Protein 3GWI (pdb70)

Organism: Escherichia coli (strain K12) (NCBI:txid83333)

Foldseek 3Di:
DKAFDAQDFLLRHGDPVRLLLLLVCLVPADQDNDPVSVNSVVHDDPVSSVVSPVQWAWDAWAHADDPLFKIWTWTDNDQFKIKIKMKGADVSLVVAAQWEQDPNDIGGCDPVNVVSNCVNVVVLVVVVKDKMWMWMDMGTHDPDHDYPVVSHNTYTGHIIIIDD

Sequence (164 aa):
MIVLENHTDISGKTSERVLHSAWLNSHYQTGLKNLLDTAVLEGTDEESARSLASRWQKIDEIPFDFERRRMSVVVAENTEHHQLVCKGALQEILNVCSQVRHNGEIVPLDDIMLRKIKRVTDTLNRQGLRVVAVATKYLPAREGDYQRADESDLILEGYIAFLD

InterPro domains:
  IPR001757 P-type ATPase [TIGR01494] (123-407)
  IPR001757 P-type ATPase [TIGR01494] (606-728)
  IPR004014 Cation-transporting P-type ATPase, N-terminal [PF00690] (48-112)
  IPR004014 Cation-transporting P-type ATPase, N-terminal [SM00831] (44-117)
  IPR006068 Cation-transporting P-type ATPase, C-terminal [PF00689] (722-889)
  IPR006415 P-type ATPase, subfamily IIIB [NF011702] (44-896)
  IPR006415 P-type ATPase, subfamily IIIB [PR01836] (284-300)
  IPR006415 P-type ATPase, subfamily IIIB [PR01836] (301-320)
  IPR006415 P-type ATPase, subfamily IIIB [PR01836] (405-418)
  IPR006415 P-type ATPase, subfamily IIIB [PR01836] (697-712)
  IPR006415 P-type ATPase, subfamily IIIB [PR01836] (715-726)
  IPR006415 P-type ATPase, subfamily IIIB [PR01836] (747-760)
  IPR006415 P-type ATPase, subfamily IIIB [PR01836] (767-783)
  IPR006415 P-type ATPase, subfamily IIIB [PR01836] (802-823)
  IPR006415 P-type ATPase, subfamily IIIB [PR01836] (852-873)
  IPR006415 P-type ATPase, subfamily IIIB [TIGR01524] (34-898)
  IPR006415 P-type ATPase, subfamily IIIB [cd02077] (63-828)
  IPR008250 P-type ATPase, A domain superfamily [SSF81653] (168-270)
  IPR018303 P-type ATPase, phosphorylation site [PS00154] (373-379)
  IPR023214 HAD superfamily [G3DSA:3.40.50.1000] (368-676)

GO terms:
  GO:0005886 plasma membrane (C, EXP)
  GO:0005886 plasma membrane (C, IDA)
  GO:0071286 cellular response to magnesium ion (P, IEP)
  GO:0015662 P-type ion transporter activity (F, TAS)
  GO:0005515 protein binding (F, IPI)

Radius of gyration: 14.75 Å; Cα contacts (8 Å, |Δi|>4): 335; chains: 1; bounding box: 36×32×38 Å

B-factor: mean 18.27, std 9.59, range [7.28, 73.29]

Secondary structure (DSSP, 8-state):
--EEEEEE-TTS-B-HHHHHHHHHHHHH--S---HHHHHHHHTS-HHHHHHHHHHSEEEEEE---TTT-EEEEEEESSSSEEEEEEEE-HHHHHTTEEEEEETTEEEE--HHHHHHHHHHHHHHHHTT-EEEEEEEEEEE--SSPP-GGGS-SEEEEEEEEEE-

CATH classification: 3.40.1110.10

Solvent-accessible surface area: 8983 Å² total; per-residue (Å²): 181,48,52,21,87,41,35,10,43,1,55,35,150,97,19,97,132,1,5,50,12,0,12,10,0,7,78,36,6,87,38,61,167,42,124,24,8,60,2,0,68,123,42,10,78,138,147,23,19,186,65,15,35,94,137,37,120,81,77,39,25,4,72,41,40,148,156,26,113,25,10,0,0,0,0,6,70,53,119,99,72,8,33,0,0,0,9,12,52,36,106,30,0,25,100,19,16,38,53,0,49,48,140,81,110,86,34,85,33,73,99,131,8,76,147,56,0,121,183,29,2,50,57,23,86,180,127,51,25,140,11,12,0,0,0,1,33,121,32,96,41,92,182,48,114,14,118,156,82,22,7,44,94,0,17,0,5,0,1,0,1,3,75,146

Nearest PDB structures (foldseek):
  3gwi-assembly1_A  TM=1.006E+00  e=2.784E-35  Escherichia coli K-12
  8uyb-assembly1_A  TM=9.713E-01  e=1.398E-27  Escherichia coli K-12
  7efl-assembly1_A  TM=8.225E-01  e=4.845E-10  Sus scrofa
  6jxh-assembly1_A  TM=7.596E-01  e=6.518E-10  Sus scrofa
  6jxj-assembly1_A  TM=7.501E-01  e=2.378E-10  Sus scrofa

Structure (mmCIF, N/CA/C/O backbone):
data_3GWI
#
_entry.id   3GWI
#
_cell.length_a   99.620
_cell.length_b   99.620
_cell.length_c   46.240
_cell.angle_alpha   90.00
_cell.angle_beta   90.00
_cell.angle_gamma   90.00
#
_symmetry.space_group_name_H-M   'P 41 21 2'
#
loop_
_entity.id
_entity.type
_entity.pdbx_description
1 polymer 'Magnesium-transporting ATPase, P-type 1'
2 non-polymer 'SULFATE ION'
3 water water
#
loop_
_atom_site.group_PDB
_atom_site.id
_atom_site.type_symbol
_atom_site.label_atom_id
_atom_site.label_alt_id
_atom_site.label_comp_id
_atom_site.label_asym_id
_atom_site.label_entity_id
_atom_site.label_seq_id
_atom_site.pdbx_PDB_ins_code
_atom_site.Cartn_x
_atom_site.Cartn_y
_atom_site.Cartn_z
_atom_site.occupancy
_atom_site.B_iso_or_equiv
_atom_site.auth_seq_id
_atom_site.auth_comp_id
_atom_site.auth_asym_id
_atom_site.auth_atom_id
_atom_site.pdbx_PDB_model_num
ATOM 1 N N . MET A 1 1 ? 3.639 -45.454 16.684 1.00 26.66 382 MET A N 1
ATOM 2 C CA . MET A 1 1 ? 2.991 -44.176 17.081 1.00 26.92 382 MET A CA 1
ATOM 3 C C . MET A 1 1 ? 2.771 -43.327 15.837 1.00 24.72 382 MET A C 1
ATOM 4 O O . MET A 1 1 ? 3.693 -43.127 15.043 1.00 24.42 382 MET A O 1
ATOM 9 N N . ILE A 1 2 ? 1.546 -42.843 15.667 1.00 22.60 383 ILE A N 1
ATOM 10 C CA . ILE A 1 2 ? 1.224 -41.933 14.573 1.00 21.02 383 ILE A CA 1
ATOM 11 C C . ILE A 1 2 ? 1.678 -40.540 14.969 1.00 19.61 383 ILE A C 1
ATOM 12 O O . ILE A 1 2 ? 1.374 -40.061 16.073 1.00 18.89 383 ILE A O 1
ATOM 17 N N . VAL A 1 3 ? 2.416 -39.896 14.074 1.00 18.08 384 VAL A N 1
ATOM 18 C CA . VAL A 1 3 ? 2.996 -38.597 14.370 1.00 16.99 384 VAL A CA 1
ATOM 19 C C . VAL A 1 3 ? 2.623 -37.601 13.280 1.00 16.09 384 VAL A C 1
ATOM 20 O O . VAL A 1 3 ? 2.671 -37.921 12.092 1.00 15.84 384 VAL A O 1
ATOM 24 N N . LEU A 1 4 ? 2.251 -36.395 13.695 1.00 15.60 385 LEU A N 1
ATOM 25 C CA . LEU A 1 4 ? 2.029 -35.308 12.756 1.00 15.52 385 LEU A CA 1
ATOM 26 C C . LEU A 1 4 ? 3.356 -34.854 12.174 1.00 15.89 385 LEU A C 1
ATOM 27 O O . LEU A 1 4 ? 4.206 -34.314 12.893 1.00 16.55 385 LEU A O 1
ATOM 32 N N . GLU A 1 5 ? 3.531 -35.067 10.875 1.00 15.35 386 GLU A N 1
ATOM 33 C CA . GLU A 1 5 ? 4.783 -34.713 10.210 1.00 16.47 386 GLU A CA 1
ATOM 34 C C . GLU A 1 5 ? 4.745 -33.395 9.451 1.00 16.14 386 GLU A C 1
ATOM 35 O O . GLU A 1 5 ? 5.764 -32.699 9.362 1.00 17.03 386 GLU A O 1
ATOM 41 N N . ASN A 1 6 ? 3.575 -33.056 8.911 1.00 15.60 387 ASN A N 1
ATOM 42 C CA . ASN A 1 6 ? 3.437 -31.896 8.037 1.00 15.14 387 ASN A CA 1
ATOM 43 C C . ASN A 1 6 ? 2.136 -31.175 8.324 1.00 13.83 387 ASN A C 1
ATOM 44 O O . ASN A 1 6 ? 1.135 -31.803 8.616 1.00 13.62 387 ASN A O 1
ATOM 49 N N . HIS A 1 7 ? 2.172 -29.853 8.230 1.00 13.16 388 HIS A N 1
ATOM 50 C CA . HIS A 1 7 ? 0.955 -29.045 8.202 1.00 12.17 388 HIS A CA 1
ATOM 51 C C . HIS A 1 7 ? 1.201 -27.932 7.213 1.00 11.98 388 HIS A C 1
ATOM 52 O O . HIS A 1 7 ? 1.950 -26.984 7.508 1.00 12.19 388 HIS A O 1
ATOM 59 N N . THR A 1 8 ? 0.607 -28.051 6.028 1.00 11.31 389 THR A N 1
ATOM 60 C CA . THR A 1 8 ? 1.026 -27.214 4.909 1.00 11.71 389 THR A CA 1
ATOM 61 C C . THR A 1 8 ? -0.113 -26.483 4.229 1.00 11.67 389 THR A C 1
ATOM 62 O O . THR A 1 8 ? -1.263 -26.935 4.276 1.00 10.52 389 THR A O 1
ATOM 66 N N . ASP A 1 9 ? 0.224 -25.375 3.568 1.00 11.89 390 ASP A N 1
ATOM 67 C CA . ASP A 1 9 ? -0.681 -24.781 2.580 1.00 12.68 390 ASP A CA 1
ATOM 68 C C . ASP A 1 9 ? -0.826 -25.712 1.352 1.00 12.69 390 ASP A C 1
ATOM 69 O O . ASP A 1 9 ? -0.257 -26.815 1.320 1.00 11.87 390 ASP A O 1
ATOM 74 N N . ILE A 1 10 ? -1.611 -25.310 0.357 1.00 12.98 391 ILE A N 1
ATOM 75 C CA . ILE A 1 10 ? -1.945 -26.254 -0.711 1.00 14.00 391 ILE A CA 1
ATOM 76 C C . ILE A 1 10 ? -0.740 -26.614 -1.590 1.00 14.00 391 ILE A C 1
ATOM 77 O O . ILE A 1 10 ? -0.739 -27.654 -2.256 1.00 13.95 391 ILE A O 1
ATOM 82 N N . SER A 1 11 ? 0.282 -25.757 -1.549 1.00 14.24 392 SER A N 1
ATOM 83 C CA . SER A 1 11 ? 1.538 -25.933 -2.290 1.00 15.16 392 SER A CA 1
ATOM 84 C C . SER A 1 11 ? 2.567 -26.782 -1.538 1.00 14.97 392 SER A C 1
ATOM 85 O O . SER A 1 11 ? 3.638 -27.109 -2.076 1.00 15.49 392 SER A O 1
ATOM 88 N N . GLY A 1 12 ? 2.258 -27.121 -0.288 1.00 14.76 393 GLY A N 1
ATOM 89 C CA . GLY A 1 12 ? 3.150 -27.982 0.496 1.00 14.60 393 GLY A CA 1
ATOM 90 C C . GLY A 1 12 ? 4.143 -27.228 1.364 1.00 14.84 393 GLY A C 1
ATOM 91 O O . GLY A 1 12 ? 5.058 -27.841 1.926 1.00 15.22 393 GLY A O 1
ATOM 92 N N . LYS A 1 13 ? 3.973 -25.911 1.487 1.00 15.20 394 LYS A N 1
ATOM 93 C CA . LYS A 1 13 ? 4.820 -25.087 2.365 1.00 16.49 394 LYS A CA 1
ATOM 94 C C . LYS A 1 13 ? 4.215 -24.993 3.769 1.00 16.12 394 LYS A C 1
ATOM 95 O O . LYS A 1 13 ? 2.996 -24.855 3.911 1.00 15.67 394 LYS A O 1
ATOM 101 N N . THR A 1 14 ? 5.058 -25.065 4.798 1.00 16.00 395 THR A N 1
ATOM 102 C CA . THR A 1 14 ? 4.551 -25.128 6.178 1.00 16.81 395 THR A CA 1
ATOM 103 C C . THR A 1 14 ? 3.630 -23.946 6.486 1.00 16.37 395 THR A C 1
ATOM 104 O O . THR A 1 14 ? 3.899 -22.813 6.076 1.00 16.65 395 THR A O 1
ATOM 108 N N . SER A 1 15 ? 2.529 -24.229 7.190 1.00 16.29 396 SER A N 1
ATOM 109 C CA . SER A 1 15 ? 1.528 -23.219 7.505 1.00 16.33 396 SER A CA 1
ATOM 110 C C . SER A 1 15 ? 1.008 -23.349 8.932 1.00 16.48 396 SER A C 1
ATOM 111 O O . SER A 1 15 ? 0.498 -24.407 9.319 1.00 15.21 396 SER A O 1
ATOM 114 N N . GLU A 1 16 ? 1.125 -22.264 9.703 1.00 16.31 397 GLU A N 1
ATOM 115 C CA . GLU A 1 16 ? 0.589 -22.240 11.064 1.00 16.94 397 GLU A CA 1
ATOM 116 C C . GLU A 1 16 ? -0.931 -22.159 11.034 1.00 16.32 397 GLU A C 1
ATOM 117 O O . GLU A 1 16 ? -1.596 -22.792 11.862 1.00 16.68 397 GLU A O 1
ATOM 123 N N . ARG A 1 17 ? -1.483 -21.423 10.064 1.00 15.37 398 ARG A N 1
ATOM 124 C CA . ARG A 1 17 ? -2.940 -21.338 9.900 1.00 15.57 398 ARG A CA 1
ATOM 125 C C . ARG A 1 17 ? -3.583 -22.715 9.802 1.00 13.93 398 ARG A C 1
ATOM 126 O O . ARG A 1 17 ? -4.562 -23.004 10.483 1.00 14.05 398 ARG A O 1
ATOM 134 N N . VAL A 1 18 ? -3.031 -23.561 8.934 1.00 12.43 399 VAL A N 1
ATOM 135 C CA . VAL A 1 18 ? -3.528 -24.912 8.755 1.00 10.90 399 VAL A CA 1
ATOM 136 C C . VAL A 1 18 ? -3.452 -25.732 10.051 1.00 10.52 399 VAL A C 1
ATOM 137 O O . VAL A 1 18 ? -4.416 -26.424 10.416 1.00 10.23 399 VAL A O 1
ATOM 141 N N . LEU A 1 19 ? -2.316 -25.665 10.742 1.00 10.67 400 LEU A N 1
ATOM 142 C CA . LEU A 1 19 ? -2.188 -26.378 12.009 1.00 10.99 400 LEU A CA 1
ATOM 143 C C . LEU A 1 19 ? -3.242 -25.920 13.015 1.00 10.93 400 LEU A C 1
ATOM 144 O O . LEU A 1 19 ? -3.888 -26.746 13.680 1.00 10.80 400 LEU A O 1
ATOM 149 N N . HIS A 1 20 ? -3.426 -24.610 13.115 1.00 11.09 401 HIS A N 1
ATOM 150 C CA . HIS A 1 20 ? -4.325 -24.063 14.113 1.00 11.55 401 HIS A CA 1
ATOM 151 C C . HIS A 1 20 ? -5.767 -24.448 13.821 1.00 11.13 401 HIS A C 1
ATOM 152 O O . HIS A 1 20 ? -6.506 -24.817 14.737 1.00 11.73 401 HIS A O 1
ATOM 159 N N . SER A 1 21 ? -6.139 -24.406 12.541 1.00 10.75 402 SER A N 1
ATOM 160 C CA . SER A 1 21 ? -7.472 -24.849 12.116 1.00 10.72 402 SER A CA 1
ATOM 161 C C . SER A 1 21 ? -7.685 -26.326 12.445 1.00 10.22 402 SER A C 1
ATOM 162 O O . SER A 1 21 ? -8.706 -26.710 13.019 1.00 9.52 402 SER A O 1
ATOM 165 N N . ALA A 1 22 ? -6.688 -27.148 12.114 1.00 9.52 403 ALA A N 1
ATOM 166 C CA . ALA A 1 22 ? -6.778 -28.580 12.372 1.00 9.49 403 ALA A CA 1
ATOM 167 C C . ALA A 1 22 ? -6.918 -28.827 13.867 1.00 9.41 403 ALA A C 1
ATOM 168 O O . ALA A 1 22 ? -7.732 -29.654 14.287 1.00 10.18 403 ALA A O 1
ATOM 170 N N . TRP A 1 23 ? -6.118 -28.098 14.654 1.00 9.03 404 TRP A N 1
ATOM 171 C CA . TRP A 1 23 ? -6.133 -28.234 16.108 1.00 8.86 404 TRP A CA 1
ATOM 172 C C . TRP A 1 23 ? -7.547 -27.970 16.658 1.00 9.09 404 TRP A C 1
ATOM 173 O O . TRP A 1 23 ? -8.052 -28.728 17.476 1.00 9.06 404 TRP A O 1
ATOM 184 N N . LEU A 1 24 ? -8.166 -26.886 16.213 1.00 8.88 405 LEU A N 1
ATOM 185 C CA . LEU A 1 24 ? -9.513 -26.558 16.706 1.00 9.24 405 LEU A CA 1
ATOM 186 C C . LEU A 1 24 ? -10.536 -27.656 16.435 1.00 9.47 405 LEU A C 1
ATOM 187 O O . LEU A 1 24 ? -11.368 -27.949 17.289 1.00 9.95 405 LEU A O 1
ATOM 192 N N . ASN A 1 25 ? -10.463 -28.264 15.251 1.00 9.09 406 ASN A N 1
ATOM 193 C CA . ASN A 1 25 ? -11.343 -29.368 14.903 1.00 9.51 406 ASN A CA 1
ATOM 194 C C . ASN A 1 25 ? -11.037 -30.587 15.788 1.00 9.51 406 ASN A C 1
ATOM 195 O O . ASN A 1 25 ? -11.947 -31.163 16.399 1.00 9.33 406 ASN A O 1
ATOM 200 N N . SER A 1 26 ? -9.753 -30.926 15.887 1.00 9.76 407 SER A N 1
ATOM 201 C 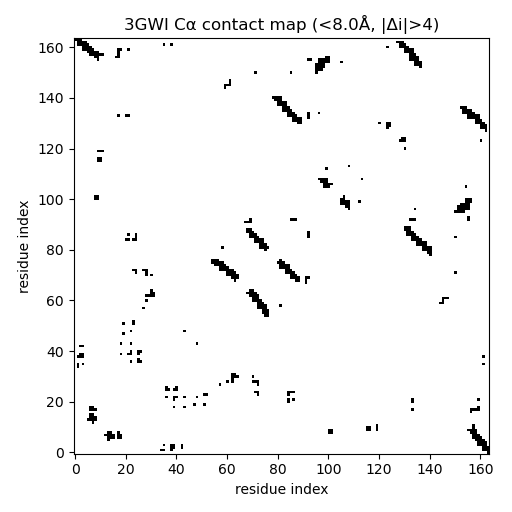CA . SER A 1 26 ? -9.299 -32.045 16.701 1.00 9.70 407 SER A CA 1
ATOM 202 C C . SER A 1 26 ? -9.676 -31.901 18.170 1.00 10.19 407 SER A C 1
ATOM 203 O O . SER A 1 26 ? -10.064 -32.885 18.808 1.00 11.55 407 SER A O 1
ATOM 206 N N . HIS A 1 27 ? -9.585 -30.680 18.687 1.00 9.87 408 HIS A N 1
ATOM 207 C CA . HIS A 1 27 ? -9.840 -30.393 20.101 1.00 9.83 408 HIS A CA 1
ATOM 208 C C . HIS A 1 27 ? -11.327 -30.482 20.450 1.00 10.21 408 HIS A C 1
ATOM 209 O O . HIS A 1 27 ? -11.691 -31.023 21.505 1.00 11.45 408 HIS A O 1
ATOM 216 N N . TYR A 1 28 ? -12.180 -29.952 19.570 1.00 9.94 409 TYR A N 1
ATOM 217 C CA . TYR A 1 28 ? -13.601 -29.774 19.882 1.00 10.42 409 TYR A CA 1
ATOM 218 C C . TYR A 1 28 ? -14.547 -30.837 19.291 1.00 11.62 409 TYR A C 1
ATOM 219 O O . TYR A 1 28 ? -15.733 -30.902 19.681 1.00 12.37 409 TYR A O 1
ATOM 228 N N . GLN A 1 29 ? -14.080 -31.650 18.343 1.00 11.80 410 GLN A N 1
ATOM 229 C CA . GLN A 1 29 ? -14.974 -32.661 17.758 1.00 13.08 410 GLN A CA 1
ATOM 230 C C . GLN A 1 29 ? -15.218 -33.820 18.727 1.00 13.46 410 GLN A C 1
ATOM 231 O O . GLN A 1 29 ? -14.320 -34.223 19.448 1.00 14.18 410 GLN A O 1
ATOM 237 N N . THR A 1 30 ? -16.450 -34.324 18.748 1.00 14.24 411 THR A N 1
ATOM 238 C CA . THR A 1 30 ? -16.783 -35.426 19.647 1.00 15.49 411 THR A CA 1
ATOM 239 C C . THR A 1 30 ? -17.402 -36.628 18.923 1.00 15.91 411 THR A C 1
ATOM 240 O O . THR A 1 30 ? -17.706 -37.634 19.553 1.00 17.01 411 THR A O 1
ATOM 244 N N . GLY A 1 31 ? -17.565 -36.531 17.604 1.00 15.94 412 GLY A N 1
ATOM 245 C CA . GLY A 1 31 ? -18.254 -37.561 16.829 1.00 16.94 412 GLY A CA 1
ATOM 246 C C . GLY A 1 31 ? -17.451 -38.821 16.565 1.00 17.06 412 GLY A C 1
ATOM 247 O O . GLY A 1 31 ? -18.016 -39.919 16.463 1.00 18.98 412 GLY A O 1
ATOM 248 N N . LEU A 1 32 ? -16.136 -38.672 16.425 1.00 16.80 413 LEU A N 1
ATOM 249 C CA . LEU A 1 32 ? -15.250 -39.816 16.177 1.00 15.98 413 LEU A CA 1
ATOM 250 C C . LEU A 1 32 ? -13.832 -39.524 16.656 1.00 15.54 413 LEU A C 1
ATOM 251 O O . LEU A 1 32 ? -12.970 -39.117 15.885 1.00 16.03 413 LEU A O 1
ATOM 256 N N . LYS A 1 33 ? -13.586 -39.747 17.937 1.00 15.48 414 LYS A N 1
ATOM 257 C CA . LYS A 1 33 ? -12.228 -39.627 18.458 1.00 15.47 414 LYS A CA 1
ATOM 258 C C . LYS A 1 33 ? -11.317 -40.655 17.778 1.00 15.07 414 LYS A C 1
ATOM 259 O O . LYS A 1 33 ? -11.744 -41.766 17.468 1.00 14.41 414 LYS A O 1
ATOM 265 N N . ASN A 1 34 ? -10.080 -40.262 17.489 1.00 14.25 415 ASN A N 1
ATOM 266 C CA . ASN A 1 34 ? -9.224 -41.096 16.643 1.00 13.93 415 ASN A CA 1
ATOM 267 C C . ASN A 1 34 ? -7.736 -40.794 16.831 1.00 14.30 415 ASN A C 1
ATOM 268 O O . ASN A 1 34 ? -7.374 -39.782 17.453 1.00 14.05 415 ASN A O 1
ATOM 273 N N . LEU A 1 35 ? -6.874 -41.671 16.318 1.00 13.34 416 LEU A N 1
ATOM 274 C CA . LEU A 1 35 ? -5.424 -41.485 16.494 1.00 14.02 416 LEU A CA 1
ATOM 275 C C . LEU A 1 35 ? -4.850 -40.325 15.688 1.00 13.52 416 LEU A C 1
ATOM 276 O O . LEU A 1 35 ? -3.801 -39.800 16.040 1.00 13.87 416 LEU A O 1
ATOM 281 N N . LEU A 1 36 ? -5.527 -39.913 14.622 1.00 13.71 417 LEU A N 1
ATOM 282 C CA . LEU A 1 36 ? -5.011 -38.792 13.827 1.00 14.13 417 LEU A CA 1
ATOM 283 C C . LEU A 1 36 ? -5.211 -37.483 14.593 1.00 13.68 417 LEU A C 1
ATOM 284 O O . LEU A 1 36 ? -4.286 -36.668 14.725 1.00 13.24 417 LEU A O 1
ATOM 289 N N . ASP A 1 37 ? -6.415 -37.291 15.120 1.00 13.24 418 ASP A N 1
ATOM 290 C CA . ASP A 1 37 ? -6.683 -36.115 15.939 1.00 13.89 418 ASP A CA 1
ATOM 291 C C . ASP A 1 37 ? -5.801 -36.062 17.177 1.00 13.39 418 ASP A C 1
ATOM 292 O O . ASP A 1 37 ? -5.347 -34.979 17.558 1.00 13.51 418 ASP A O 1
ATOM 297 N N . THR A 1 38 ? -5.507 -37.225 17.765 1.00 13.51 419 THR A N 1
ATOM 298 C CA . THR A 1 38 ? -4.576 -37.285 18.894 1.00 13.90 419 THR A CA 1
ATOM 299 C C . THR A 1 38 ? -3.181 -36.792 18.481 1.00 13.45 419 THR A C 1
ATOM 300 O O . THR A 1 38 ? -2.562 -36.011 19.201 1.00 13.27 419 THR A O 1
ATOM 304 N N . ALA A 1 39 ? -2.717 -37.204 17.299 1.00 12.71 420 ALA A N 1
ATOM 305 C CA . ALA A 1 39 ? -1.439 -36.750 16.779 1.00 12.14 420 ALA A CA 1
ATOM 306 C C . ALA A 1 39 ? -1.396 -35.239 16.565 1.00 11.49 420 ALA A C 1
ATOM 307 O O . ALA A 1 39 ? -0.367 -34.611 16.808 1.00 12.28 420 ALA A O 1
ATOM 309 N N . VAL A 1 40 ? -2.499 -34.658 16.090 1.00 10.47 421 VAL A N 1
ATOM 310 C CA . VAL A 1 40 ? -2.562 -33.194 15.937 1.00 10.22 421 VAL A CA 1
ATOM 311 C C . VAL A 1 40 ? -2.417 -32.497 17.291 1.00 10.88 421 VAL A C 1
ATOM 312 O O . VAL A 1 40 ? -1.664 -31.531 17.425 1.00 10.97 421 VAL A O 1
ATOM 316 N N . LEU A 1 41 ? -3.160 -32.978 18.284 1.00 12.19 422 LEU A N 1
ATOM 317 C CA . LEU A 1 41 ? -3.094 -32.408 19.634 1.00 13.27 422 LEU A CA 1
ATOM 318 C C . LEU A 1 41 ? -1.687 -32.564 20.239 1.00 14.86 422 LEU A C 1
ATOM 319 O O . LEU A 1 41 ? -1.140 -31.636 20.852 1.00 15.76 422 LEU A O 1
ATOM 324 N N . GLU A 1 42 ? -1.071 -33.719 20.017 1.00 15.97 423 GLU A N 1
ATOM 325 C CA . GLU A 1 42 ? 0.298 -33.941 20.492 1.00 17.44 423 GLU A CA 1
ATOM 326 C C . GLU A 1 42 ? 1.332 -33.115 19.742 1.00 17.39 423 GLU A C 1
ATOM 327 O O . GLU A 1 42 ? 2.337 -32.705 20.328 1.00 18.76 423 GLU A O 1
ATOM 333 N N . GLY A 1 43 ? 1.089 -32.859 18.456 1.00 16.88 424 GLY A N 1
ATOM 334 C CA . GLY A 1 43 ? 2.045 -32.135 17.606 1.00 16.95 424 GLY A CA 1
ATOM 335 C C . GLY A 1 43 ? 1.898 -30.620 17.575 1.00 17.21 424 GLY A C 1
ATOM 336 O O . GLY A 1 43 ? 2.482 -29.945 16.720 1.00 17.36 424 GLY A O 1
ATOM 337 N N . THR A 1 44 ? 1.084 -30.077 18.483 1.00 16.81 425 THR A N 1
ATOM 338 C CA . THR A 1 44 ? 0.900 -28.627 18.587 1.00 17.02 425 THR A CA 1
ATOM 339 C C . THR A 1 44 ? 1.499 -28.111 19.896 1.00 17.79 425 THR A C 1
ATOM 340 O O . THR A 1 44 ? 1.253 -28.678 20.956 1.00 18.36 425 THR A O 1
ATOM 344 N N . ASP A 1 45 ? 2.263 -27.026 19.819 1.00 19.66 426 ASP A N 1
ATOM 345 C CA . ASP A 1 45 ? 2.917 -26.476 21.012 1.00 21.34 426 ASP A CA 1
ATOM 346 C C . ASP A 1 45 ? 1.876 -26.018 22.025 1.00 21.74 426 ASP A C 1
ATOM 347 O O . ASP A 1 45 ? 0.800 -25.549 21.641 1.00 21.11 426 ASP A O 1
ATOM 352 N N . GLU A 1 46 ? 2.200 -26.176 23.308 1.00 22.48 427 GLU A N 1
ATOM 353 C CA . GLU A 1 46 ? 1.262 -25.890 24.397 1.00 23.08 427 GLU A CA 1
ATOM 354 C C . GLU A 1 46 ? 0.792 -24.442 24.432 1.00 22.60 427 GLU A C 1
ATOM 355 O O . GLU A 1 46 ? -0.381 -24.183 24.709 1.00 22.19 427 GLU A O 1
ATOM 361 N N . GLU A 1 47 ? 1.694 -23.508 24.131 1.00 22.41 428 GLU A N 1
ATOM 362 C CA . GLU A 1 47 ? 1.355 -22.080 24.104 1.00 22.81 428 GLU A CA 1
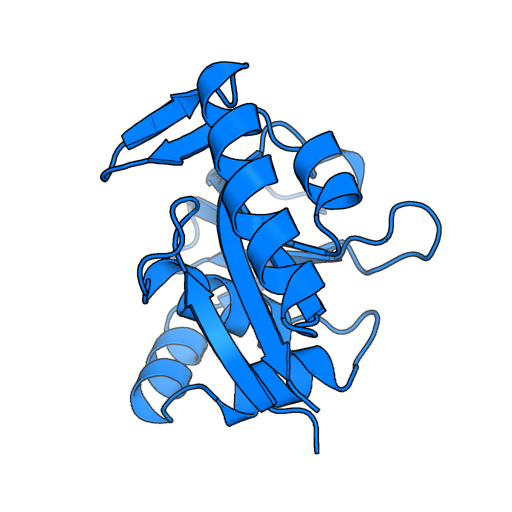ATOM 363 C C . GLU A 1 47 ? 0.269 -21.789 23.070 1.00 21.46 428 GLU A C 1
ATOM 364 O O . GLU A 1 47 ? -0.725 -21.134 23.383 1.00 21.53 428 GLU A O 1
ATOM 370 N N . SER A 1 48 ? 0.462 -22.279 21.847 1.00 20.42 429 SER A N 1
ATOM 371 C CA . SER A 1 48 ? -0.537 -22.131 20.792 1.00 18.99 429 SER A CA 1
ATOM 372 C C . SER A 1 48 ? -1.857 -22.782 21.174 1.00 17.77 429 SER A C 1
ATOM 373 O O . SER A 1 48 ? -2.924 -22.181 21.008 1.00 16.32 429 SER A O 1
ATOM 376 N N . ALA A 1 49 ? -1.784 -24.005 21.693 1.00 16.71 430 ALA A N 1
ATOM 377 C CA . ALA A 1 49 ? -2.974 -24.730 22.099 1.00 15.97 430 ALA A CA 1
ATOM 378 C C . ALA A 1 49 ? -3.739 -23.947 23.165 1.00 16.01 430 ALA A C 1
ATOM 379 O O . ALA A 1 49 ? -4.955 -23.839 23.091 1.00 15.96 430 ALA A O 1
ATOM 381 N N . ARG A 1 50 ? -3.021 -23.398 24.145 1.00 15.92 431 ARG A N 1
ATOM 382 C CA . ARG A 1 50 ? 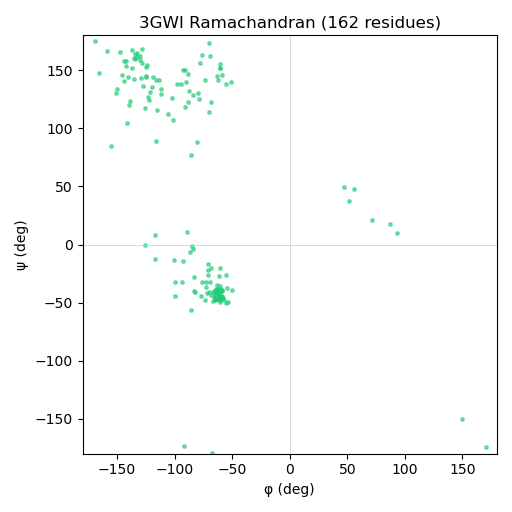-3.665 -22.640 25.225 1.00 16.90 431 ARG A CA 1
ATOM 383 C C . ARG A 1 50 ? -4.358 -21.388 24.675 1.00 16.41 431 ARG A C 1
ATOM 384 O O . ARG A 1 50 ? -5.517 -21.098 25.024 1.00 15.57 431 ARG A O 1
ATOM 392 N N . SER A 1 51 ? -3.668 -20.675 23.787 1.00 15.73 432 SER A N 1
ATOM 393 C CA . SER A 1 51 ? -4.228 -19.460 23.201 1.00 15.46 432 SER A CA 1
ATOM 394 C C . SER A 1 51 ? -5.466 -19.754 22.344 1.00 14.40 432 SER A C 1
ATOM 395 O O . SER A 1 51 ? -6.475 -19.069 22.467 1.00 14.52 432 SER A O 1
ATOM 398 N N . LEU A 1 52 ? -5.375 -20.777 21.491 1.00 13.40 433 LEU A N 1
ATOM 399 C CA . LEU A 1 52 ? -6.497 -21.180 20.632 1.00 12.81 433 LEU A CA 1
ATOM 400 C C . LEU A 1 52 ? -7.723 -21.581 21.429 1.00 12.79 433 LEU A C 1
ATOM 401 O O . LEU A 1 52 ? -8.831 -21.141 21.130 1.00 12.88 433 LEU A O 1
ATOM 406 N N . ALA A 1 53 ? -7.519 -22.414 22.446 1.00 12.65 434 ALA A N 1
ATOM 407 C CA . ALA A 1 53 ? -8.619 -22.960 23.230 1.00 12.87 434 ALA A CA 1
ATOM 408 C C . ALA A 1 53 ? -9.347 -21.826 23.953 1.00 13.22 434 ALA A C 1
ATOM 409 O O . ALA A 1 53 ? -10.584 -21.830 24.040 1.00 13.78 434 ALA A O 1
ATOM 411 N N . SER A 1 54 ? -8.575 -20.853 24.435 1.00 12.60 435 SER A N 1
ATOM 412 C CA . SER A 1 54 ? -9.124 -19.719 25.195 1.00 12.66 435 SER A CA 1
ATOM 413 C C . SER A 1 54 ? -9.933 -18.761 24.319 1.00 12.62 435 SER A C 1
ATOM 414 O O . SER A 1 54 ? -11.004 -18.314 24.716 1.00 12.05 435 SER A O 1
ATOM 417 N N . ARG A 1 55 ? -9.429 -18.497 23.116 1.00 11.57 436 ARG A N 1
ATOM 418 C CA . ARG A 1 55 ? -9.973 -17.462 22.233 1.00 13.16 436 ARG A CA 1
ATOM 419 C C . ARG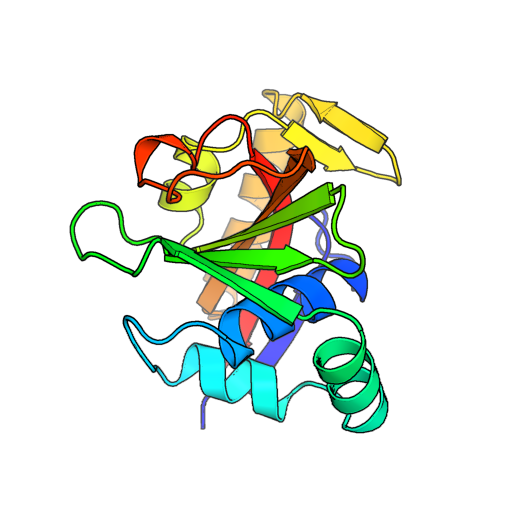 A 1 55 ? -11.171 -17.980 21.461 1.00 12.01 436 ARG A C 1
ATOM 420 O O . ARG A 1 55 ? -12.172 -17.271 21.297 1.00 12.56 436 ARG A O 1
ATOM 428 N N . TRP A 1 56 ? -11.072 -19.222 20.994 1.00 10.69 437 TRP A N 1
ATOM 429 C CA . TRP A 1 56 ? -12.093 -19.788 20.119 1.00 10.49 437 TRP A CA 1
ATOM 430 C C . TRP A 1 56 ? -12.999 -20.691 20.900 1.00 10.51 437 TRP A C 1
ATOM 431 O O . TRP A 1 56 ? -12.597 -21.777 21.303 1.00 10.85 437 TRP A O 1
ATOM 442 N N . GLN A 1 57 ? -14.221 -20.214 21.134 1.00 9.37 438 GLN A N 1
ATOM 443 C CA . GLN A 1 57 ? -15.210 -20.968 21.871 1.00 9.97 438 GLN A CA 1
ATOM 444 C C . GLN A 1 57 ? -16.004 -21.857 20.937 1.00 9.98 438 GLN A C 1
ATOM 445 O O . GLN A 1 57 ? -16.248 -21.504 19.788 1.00 10.59 438 GLN A O 1
ATOM 451 N N . LYS A 1 58 ? -16.405 -23.018 21.436 1.00 9.65 439 LYS A N 1
ATOM 452 C CA . LYS A 1 58 ? -17.134 -23.987 20.633 1.00 10.05 439 LYS A CA 1
ATOM 453 C C . LYS A 1 58 ? -18.606 -23.599 20.505 1.00 10.43 439 LYS A C 1
ATOM 454 O O . LYS A 1 58 ? -19.296 -23.413 21.520 1.00 11.52 439 LYS A O 1
ATOM 460 N N . ILE A 1 59 ? -19.084 -23.495 19.267 1.00 10.30 440 ILE A N 1
ATOM 461 C CA . ILE A 1 59 ? -20.475 -23.118 18.997 1.00 10.79 440 ILE A CA 1
ATOM 462 C C . ILE A 1 59 ? -21.345 -24.337 18.689 1.00 11.60 440 ILE A C 1
ATOM 463 O O . ILE A 1 59 ? -22.483 -24.441 19.170 1.00 12.93 440 ILE A O 1
ATOM 468 N N . ASP A 1 60 ? -20.825 -25.238 17.862 1.00 11.73 441 ASP A N 1
ATOM 469 C CA . ASP A 1 60 ? -21.593 -26.375 17.367 1.00 12.30 441 ASP A CA 1
ATOM 470 C C . ASP A 1 60 ? -20.655 -27.340 16.683 1.00 12.78 441 ASP A C 1
ATOM 471 O O . ASP A 1 60 ? -19.454 -27.082 16.553 1.00 11.92 441 ASP A O 1
ATOM 476 N N . GLU A 1 61 ? -21.202 -28.472 16.275 1.00 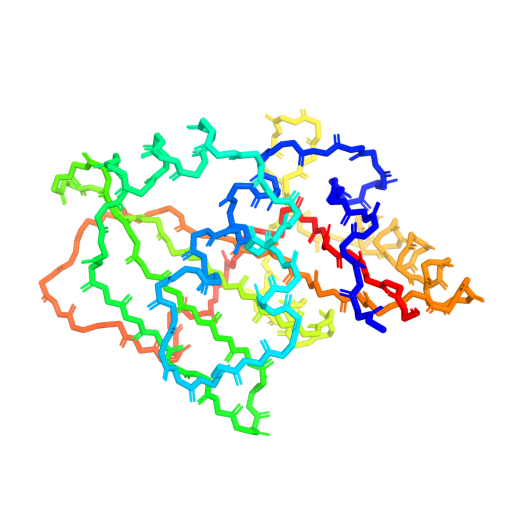14.04 442 GLU A N 1
ATOM 477 C CA . GLU A 1 61 ? -20.459 -29.374 15.417 1.00 15.26 442 GLU A CA 1
ATOM 478 C C . GLU A 1 61 ? -21.367 -30.042 14.410 1.00 14.83 442 GLU A C 1
ATOM 479 O O . GLU A 1 61 ? -22.589 -30.080 14.570 1.00 15.44 442 GLU A O 1
ATOM 485 N N . ILE A 1 62 ? -20.754 -30.503 13.335 1.00 13.59 443 ILE A N 1
ATOM 486 C CA . ILE A 1 62 ? -21.427 -31.321 12.346 1.00 13.19 443 ILE A CA 1
ATOM 487 C C . ILE A 1 62 ? -20.684 -32.657 12.422 1.00 13.37 443 ILE A C 1
ATOM 488 O O . ILE A 1 62 ? -19.655 -32.861 11.749 1.00 12.77 443 ILE A O 1
ATOM 493 N N . PRO A 1 63 ? -21.157 -33.552 13.307 1.00 13.32 444 PRO A N 1
ATOM 494 C CA . PRO A 1 63 ? -20.389 -34.754 13.646 1.00 13.47 444 PRO A CA 1
ATOM 495 C C . PRO A 1 63 ? -20.117 -35.652 12.456 1.00 13.19 444 PRO A C 1
ATOM 496 O O . PRO A 1 63 ? -20.889 -35.665 11.494 1.00 13.51 444 PRO A O 1
ATOM 500 N N . PHE A 1 64 ? -19.006 -36.384 12.546 1.00 12.57 445 PHE A N 1
ATOM 501 C CA . PHE A 1 64 ? -18.613 -37.380 11.551 1.00 13.07 445 PHE A CA 1
ATOM 502 C C . PHE A 1 64 ? -19.739 -38.366 11.237 1.00 13.48 445 PHE A C 1
ATOM 503 O O . PHE A 1 64 ? -20.445 -38.802 12.147 1.00 14.45 445 PHE A O 1
ATOM 511 N N . ASP A 1 65 ? -19.888 -38.718 9.965 1.00 13.65 446 ASP A N 1
ATOM 512 C CA . ASP A 1 65 ? -20.635 -39.919 9.596 1.00 14.39 446 ASP A CA 1
ATOM 513 C C . ASP A 1 65 ? -19.876 -40.709 8.526 1.00 14.74 446 ASP A C 1
ATOM 514 O O . ASP A 1 65 ? -19.014 -40.171 7.830 1.00 14.15 446 ASP A O 1
ATOM 519 N N . PHE A 1 66 ? -20.209 -41.987 8.389 1.00 14.94 447 PHE A N 1
ATOM 520 C CA . PHE A 1 66 ? -19.445 -42.886 7.538 1.00 15.77 447 PHE A CA 1
ATOM 521 C C . PHE A 1 66 ? -19.809 -42.860 6.052 1.00 16.76 447 PHE A C 1
ATOM 522 O O . PHE A 1 66 ? -19.170 -43.538 5.249 1.00 17.01 447 PHE A O 1
ATOM 530 N N . GLU A 1 67 ? -20.831 -42.093 5.697 1.00 17.50 448 GLU A N 1
ATOM 531 C CA . GLU A 1 67 ? -21.169 -41.879 4.296 1.00 19.10 448 GLU A CA 1
ATOM 532 C C . GLU A 1 67 ? -20.370 -40.733 3.688 1.00 18.24 448 GLU A C 1
ATOM 533 O O . GLU A 1 67 ? -19.680 -40.922 2.682 1.00 18.71 448 GLU A O 1
ATOM 539 N N . ARG A 1 68 ? -20.451 -39.546 4.292 1.00 17.16 449 ARG A N 1
ATOM 540 C CA . ARG A 1 68 ? -19.756 -38.378 3.742 1.00 15.67 449 ARG A CA 1
ATOM 541 C C . ARG A 1 68 ? -18.288 -38.323 4.175 1.00 15.18 449 ARG A C 1
ATOM 542 O O . ARG A 1 68 ? -17.459 -37.768 3.469 1.00 14.90 449 ARG A O 1
ATOM 550 N N . ARG A 1 69 ? -17.988 -38.898 5.344 1.00 14.71 450 ARG A N 1
ATOM 551 C CA . ARG A 1 69 ? -16.611 -39.011 5.862 1.00 13.77 450 ARG A CA 1
ATOM 552 C C . ARG A 1 69 ? -15.901 -37.656 5.969 1.00 13.24 450 ARG A C 1
ATOM 553 O O . ARG A 1 69 ? -14.759 -37.482 5.523 1.00 13.28 450 ARG A O 1
ATOM 561 N N . ARG A 1 70 ? -16.613 -36.706 6.564 1.00 12.45 451 ARG A N 1
ATOM 562 C CA . ARG A 1 70 ? -16.037 -35.423 6.970 1.00 11.79 451 ARG A CA 1
ATOM 563 C C . ARG A 1 70 ? -16.532 -35.172 8.381 1.00 11.20 451 ARG A C 1
ATOM 564 O O . ARG A 1 70 ? -17.501 -35.790 8.829 1.00 11.12 451 ARG A O 1
ATOM 572 N N . MET A 1 71 ? -15.882 -34.245 9.075 1.00 11.46 452 MET A N 1
ATOM 573 C CA . MET A 1 71 ? -16.399 -33.759 10.352 1.00 11.78 452 MET A CA 1
ATOM 574 C C . MET A 1 71 ? -16.087 -32.264 10.472 1.00 10.57 452 MET A C 1
ATOM 575 O O . MET A 1 71 ? -15.009 -31.810 10.085 1.00 10.50 452 MET A O 1
ATOM 580 N N . SER A 1 72 ? -17.035 -31.512 11.011 1.00 10.06 453 SER A N 1
ATOM 581 C CA . SER A 1 72 ? -16.829 -30.091 11.224 1.00 8.78 453 SER A CA 1
ATOM 582 C C . SER A 1 72 ? -17.063 -29.674 12.655 1.00 8.99 453 SER A C 1
ATOM 583 O O . SER A 1 72 ? -17.847 -30.295 13.383 1.00 9.64 453 SER A O 1
ATOM 586 N N . VAL A 1 73 ? -16.375 -28.604 13.036 1.00 7.94 454 VAL A N 1
ATOM 587 C CA . VAL A 1 73 ? -16.705 -27.848 14.243 1.00 7.99 454 VAL A CA 1
ATOM 588 C C . VAL A 1 73 ? -16.941 -26.409 13.841 1.00 9.10 454 VAL A C 1
ATOM 589 O O . VAL A 1 73 ? -16.441 -25.951 12.814 1.00 8.80 454 VAL A O 1
ATOM 593 N N . VAL A 1 74 ? -17.725 -25.703 14.643 1.00 7.55 455 VAL A N 1
ATOM 594 C CA . VAL A 1 74 ? -17.917 -24.271 14.431 1.00 8.12 455 VAL A CA 1
ATOM 595 C C . VAL A 1 74 ? -17.457 -23.607 15.709 1.00 8.28 455 VAL A C 1
ATOM 596 O O . VAL A 1 74 ? -17.857 -24.024 16.804 1.00 8.72 455 VAL A O 1
ATOM 600 N N . VAL A 1 75 ? -16.619 -22.584 15.562 1.00 7.99 456 VAL A N 1
ATOM 601 C CA . VAL A 1 75 ? -16.032 -21.871 16.702 1.00 9.06 456 VAL A CA 1
ATOM 602 C C . VAL A 1 75 ? -16.212 -20.375 16.520 1.00 9.80 456 VAL A C 1
ATOM 603 O O . VAL A 1 75 ? -16.457 -19.906 15.411 1.00 9.53 456 VAL A O 1
ATOM 607 N N . ALA A 1 76 ? -16.062 -19.624 17.606 1.00 9.25 457 ALA A N 1
ATOM 608 C CA . ALA A 1 76 ? -16.246 -18.182 17.547 1.00 9.29 457 ALA A CA 1
ATOM 609 C C . ALA A 1 76 ? -15.379 -17.498 18.573 1.00 9.53 457 ALA A C 1
ATOM 610 O O . ALA A 1 76 ? -15.345 -17.932 19.739 1.00 9.34 457 ALA A O 1
ATOM 612 N N . GLU A 1 77 ? -14.686 -16.441 18.145 1.00 10.62 458 GLU A N 1
ATOM 613 C CA . GLU A 1 77 ? -13.918 -15.596 19.073 1.00 11.44 458 GLU A CA 1
ATOM 614 C C . GLU A 1 77 ? -14.738 -14.402 19.578 1.00 12.38 458 GLU A C 1
ATOM 615 O O . GLU A 1 77 ? -14.349 -13.743 20.535 1.00 13.58 458 GLU A O 1
ATOM 621 N N . ASN A 1 78 ? -15.856 -14.133 18.912 1.00 12.43 459 ASN A N 1
ATOM 622 C CA . ASN A 1 78 ? -16.825 -13.114 19.327 1.00 12.67 459 ASN A CA 1
ATOM 623 C C . ASN A 1 78 ? -18.205 -13.595 18.908 1.00 12.30 459 ASN A C 1
ATOM 624 O O . ASN A 1 78 ? -18.334 -14.532 18.116 1.00 13.42 459 ASN A O 1
ATOM 629 N N . THR A 1 79 ? -19.258 -12.993 19.426 1.00 11.44 460 THR A N 1
ATOM 630 C CA . THR A 1 79 ? -20.581 -13.521 19.134 1.00 11.16 460 THR A CA 1
ATOM 631 C C . THR A 1 79 ? -20.955 -13.436 17.651 1.00 10.89 460 THR A C 1
ATOM 632 O O . THR A 1 79 ? -21.569 -14.357 17.119 1.00 11.85 460 THR A O 1
ATOM 636 N N . GLU A 1 80 ? -20.573 -12.338 17.003 1.00 10.90 461 GLU A N 1
ATOM 637 C CA . GLU A 1 80 ? -21.149 -11.985 15.694 1.00 11.26 461 GLU A CA 1
ATOM 638 C C . GLU A 1 80 ? -20.735 -12.857 14.520 1.00 11.28 461 GLU A C 1
ATOM 639 O O . GLU A 1 80 ? -21.482 -12.945 13.547 1.00 11.57 461 GLU A O 1
ATOM 645 N N . HIS A 1 81 ? -19.553 -13.477 14.603 1.00 10.66 462 HIS A N 1
ATOM 646 C CA . HIS A 1 81 ? -19.006 -14.259 13.482 1.00 10.42 462 HIS A CA 1
ATOM 647 C C . HIS A 1 81 ? -18.686 -15.681 13.935 1.00 10.38 462 HIS A C 1
ATOM 648 O O . HIS A 1 81 ? -18.246 -15.891 15.077 1.00 10.77 462 HIS A O 1
ATOM 655 N N . HIS A 1 82 ? -18.882 -16.636 13.026 1.00 9.42 463 HIS A N 1
ATOM 656 C CA . HIS A 1 82 ? -18.579 -18.052 13.245 1.00 9.39 463 HIS A CA 1
ATOM 657 C C . HIS A 1 82 ? -17.535 -18.502 12.231 1.00 10.29 463 HIS A C 1
ATOM 658 O O . HIS A 1 82 ? -17.558 -18.056 11.075 1.00 11.22 463 HIS A O 1
ATOM 665 N N . GLN A 1 83 ? -16.630 -19.385 12.657 1.00 9.59 464 GLN A N 1
ATOM 666 C CA . GLN A 1 83 ? -15.671 -20.040 11.754 1.00 9.85 464 GLN A CA 1
ATOM 667 C C . GLN A 1 83 ? -15.989 -21.528 11.767 1.00 8.74 464 GLN A C 1
ATOM 668 O O . GLN A 1 83 ? -15.883 -22.193 12.803 1.00 9.24 464 GLN A O 1
ATOM 674 N N . LEU A 1 84 ? -16.404 -22.033 10.610 1.00 8.69 465 LEU A N 1
ATOM 675 C CA . LEU A 1 84 ? -16.612 -23.461 10.425 1.00 7.68 465 LEU A CA 1
ATOM 676 C C . LEU A 1 84 ? -15.275 -24.067 9.983 1.00 8.61 465 LEU A C 1
ATOM 677 O O . LEU A 1 84 ? -14.639 -23.572 9.049 1.00 8.41 465 LEU A O 1
ATOM 682 N N . VAL A 1 85 ? -14.881 -25.163 10.626 1.00 7.65 466 VAL A N 1
ATOM 683 C CA . VAL A 1 85 ? -13.645 -25.870 10.266 1.00 8.47 466 VAL A CA 1
ATOM 684 C C . VAL A 1 85 ? -13.972 -27.335 9.990 1.00 8.00 466 VAL A C 1
ATOM 685 O O . VAL A 1 85 ? -14.471 -28.044 10.862 1.00 8.11 466 VAL A O 1
ATOM 689 N N . CYS A 1 86 ? -13.721 -27.756 8.755 1.00 7.87 467 CYS A N 1
ATOM 690 C CA . CYS A 1 86 ? -14.048 -29.111 8.316 1.00 8.47 467 CYS A CA 1
ATOM 691 C C . CYS A 1 86 ? -12.770 -29.858 7.956 1.00 8.56 467 CYS A C 1
ATOM 692 O O . CYS A 1 86 ? -11.841 -29.286 7.373 1.00 9.24 467 CYS A O 1
ATOM 695 N N . LYS A 1 87 ? -12.712 -31.145 8.295 1.00 9.18 468 LYS A N 1
ATOM 696 C CA . LYS A 1 87 ? -11.577 -31.958 7.850 1.00 10.04 468 LYS A CA 1
ATOM 697 C C . LYS A 1 87 ? -11.992 -33.382 7.478 1.00 9.38 468 LYS A C 1
ATOM 698 O O . LYS A 1 87 ? -13.033 -33.877 7.913 1.00 9.37 468 LYS A O 1
ATOM 704 N N . GLY A 1 88 ? -11.162 -34.013 6.652 1.00 9.46 469 GLY A N 1
ATOM 705 C CA . GLY A 1 88 ? -11.414 -35.370 6.172 1.00 10.25 469 GLY A CA 1
ATOM 706 C C . GLY A 1 88 ? -10.424 -35.724 5.076 1.00 10.39 469 GLY A C 1
ATOM 707 O O . GLY A 1 88 ? -9.502 -34.964 4.791 1.00 11.07 469 GLY A O 1
ATOM 708 N N . ALA A 1 89 ? -10.615 -36.893 4.463 1.00 11.49 470 ALA A N 1
ATOM 709 C CA . ALA A 1 89 ? -9.790 -37.276 3.317 1.00 11.61 470 ALA A CA 1
ATOM 710 C C . ALA A 1 89 ? -9.952 -36.291 2.167 1.00 11.39 470 ALA A C 1
ATOM 711 O O . ALA A 1 89 ? -10.987 -35.592 2.052 1.00 11.82 470 ALA A O 1
ATOM 713 N N . LEU A 1 90 ? -8.938 -36.227 1.310 1.00 11.37 471 LEU A N 1
ATOM 714 C CA . LEU A 1 90 ? -8.867 -35.177 0.289 1.00 11.19 471 LEU A CA 1
ATOM 715 C C . LEU A 1 90 ? -10.092 -35.109 -0.592 1.00 11.09 471 LEU A C 1
ATOM 716 O O . LEU A 1 90 ? -10.648 -34.028 -0.784 1.00 10.53 471 LEU A O 1
ATOM 721 N N . GLN A 1 91 ? -10.510 -36.246 -1.147 1.00 11.85 472 GLN A N 1
ATOM 722 C CA . GLN A 1 91 ? -11.600 -36.208 -2.123 1.00 13.69 472 GLN A CA 1
ATOM 723 C C . GLN A 1 91 ? -12.903 -35.730 -1.490 1.00 13.31 472 GLN A C 1
ATOM 724 O O . GLN A 1 91 ? -13.627 -34.903 -2.074 1.00 14.07 472 GLN A O 1
ATOM 730 N N . GLU A 1 92 ? -13.178 -36.221 -0.283 1.00 12.92 473 GLU A N 1
ATOM 731 C CA . GLU A 1 92 ? -14.392 -35.847 0.443 1.00 13.54 473 GLU A CA 1
ATOM 732 C C . GLU A 1 92 ? -14.387 -34.349 0.759 1.00 12.57 473 GLU A C 1
ATOM 733 O O . GLU A 1 92 ? -15.437 -33.689 0.734 1.00 12.77 473 GLU A O 1
ATOM 739 N N . ILE A 1 93 ? -13.203 -33.805 1.020 1.00 11.38 474 ILE A N 1
ATOM 740 C CA . ILE A 1 93 ? -13.107 -32.367 1.280 1.00 10.10 474 ILE A CA 1
ATOM 741 C C . ILE A 1 93 ? -13.204 -31.579 -0.024 1.00 10.35 474 ILE A C 1
ATOM 742 O O . ILE A 1 93 ? -13.906 -30.578 -0.088 1.00 10.86 474 ILE A O 1
ATOM 747 N N . LEU A 1 94 ? -12.496 -32.017 -1.069 1.00 10.26 475 LEU A N 1
ATOM 748 C CA . LEU A 1 94 ? -12.595 -31.336 -2.359 1.00 10.10 475 LEU A CA 1
ATOM 749 C C . LEU A 1 94 ? -14.042 -31.228 -2.839 1.00 10.05 475 LEU A C 1
ATOM 750 O O . LEU A 1 94 ? -14.418 -30.196 -3.410 1.00 11.66 475 LEU A O 1
ATOM 755 N N . ASN A 1 95 ? -14.833 -32.271 -2.579 1.00 11.15 476 ASN A N 1
ATOM 756 C CA . ASN A 1 95 ? -16.257 -32.307 -2.984 1.00 11.79 476 ASN A CA 1
ATOM 757 C C . ASN A 1 95 ? -17.086 -31.120 -2.480 1.00 11.93 476 ASN A C 1
ATOM 758 O O . ASN A 1 95 ? -18.127 -30.765 -3.082 1.00 13.45 476 ASN A O 1
ATOM 763 N N . VAL A 1 96 ? -16.658 -30.531 -1.367 1.00 10.96 477 VAL A N 1
ATOM 764 C CA . VAL A 1 96 ? -17.427 -29.441 -0.757 1.00 10.73 477 VAL A CA 1
ATOM 765 C C . VAL A 1 96 ? -16.679 -28.108 -0.720 1.00 10.27 477 VAL A C 1
ATOM 766 O O . VAL A 1 96 ? -17.129 -27.155 -0.070 1.00 9.37 477 VAL A O 1
ATOM 770 N N . CYS A 1 97 ? -15.520 -28.046 -1.378 1.00 9.66 478 CYS A N 1
ATOM 771 C CA . CYS A 1 97 ? -14.777 -26.796 -1.514 1.00 9.79 478 CYS A CA 1
ATOM 772 C C . CYS A 1 97 ? -15.045 -26.144 -2.862 1.00 9.79 478 CYS A C 1
ATOM 773 O O . CYS A 1 97 ? -15.067 -26.826 -3.888 1.00 11.87 478 CYS A O 1
ATOM 776 N N . SER A 1 98 ? -15.220 -24.828 -2.853 1.00 9.61 479 SER A N 1
ATOM 777 C CA . SER A 1 98 ? -15.265 -24.076 -4.107 1.00 10.30 479 SER A CA 1
ATOM 778 C C . SER A 1 98 ? -14.112 -23.074 -4.175 1.00 9.87 479 SER A C 1
ATOM 779 O O . SER A 1 98 ? -13.823 -22.520 -5.242 1.00 10.33 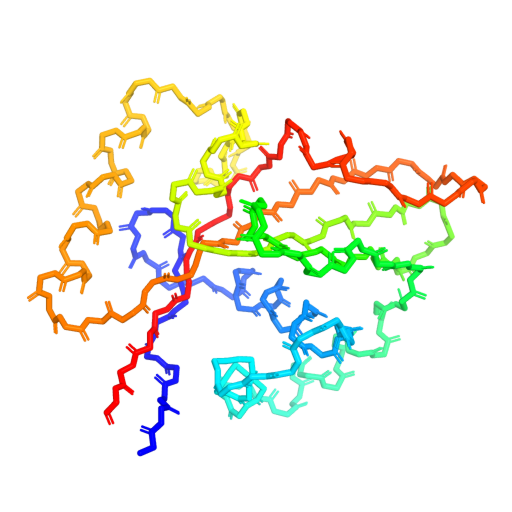479 SER A O 1
ATOM 782 N N . GLN A 1 99 ? -13.437 -22.857 -3.043 1.00 10.13 480 GLN A N 1
ATOM 783 C CA . GLN A 1 99 ? -12.341 -21.899 -2.957 1.00 9.80 480 GLN A CA 1
ATOM 784 C C . GLN A 1 99 ? -11.099 -22.517 -2.352 1.00 10.79 480 GLN A C 1
ATOM 785 O O . GLN A 1 99 ? -11.148 -23.613 -1.780 1.00 9.68 480 GLN A O 1
ATOM 791 N N . VAL A 1 100 ? -10.007 -21.777 -2.465 1.00 10.85 481 VAL A N 1
ATOM 792 C CA . VAL A 1 100 ? -8.746 -22.170 -1.870 1.00 12.45 481 VAL A CA 1
ATOM 793 C C . VAL A 1 100 ? -8.024 -20.916 -1.416 1.00 12.88 481 VAL A C 1
ATOM 794 O O . VAL A 1 100 ? -8.155 -19.846 -2.029 1.00 12.63 481 VAL A O 1
ATOM 798 N N . ARG A 1 101 ? -7.290 -21.019 -0.314 1.00 13.20 482 ARG A N 1
ATOM 799 C CA . ARG A 1 101 ? -6.421 -19.922 0.078 1.00 14.93 482 ARG A CA 1
ATOM 800 C C . ARG A 1 101 ? -5.081 -20.123 -0.601 1.00 16.34 482 ARG A C 1
ATOM 801 O O . ARG A 1 101 ? -4.447 -21.171 -0.449 1.00 16.68 482 ARG A O 1
ATOM 809 N N . HIS A 1 102 ? -4.663 -19.125 -1.369 1.00 18.06 483 HIS A N 1
ATOM 810 C CA . HIS A 1 102 ? -3.429 -19.206 -2.134 1.00 20.52 483 HIS A CA 1
ATOM 811 C C . HIS A 1 102 ? -2.716 -17.864 -2.070 1.00 21.65 483 HIS A C 1
ATOM 812 O O . HIS A 1 102 ? -3.274 -16.841 -2.482 1.00 22.63 483 HIS A O 1
ATOM 819 N N . ASN A 1 103 ? -1.497 -17.882 -1.531 1.00 23.64 484 ASN A N 1
ATOM 820 C CA . ASN A 1 103 ? -0.688 -16.673 -1.337 1.00 25.16 484 ASN A CA 1
ATOM 821 C C . ASN A 1 103 ? -1.456 -15.501 -0.707 1.00 25.49 484 ASN A C 1
ATOM 822 O O . ASN A 1 103 ? -1.422 -14.377 -1.216 1.00 26.33 484 ASN A O 1
ATOM 827 N N . GLY A 1 104 ? -2.155 -15.777 0.394 1.00 25.89 485 GLY A N 1
ATOM 828 C CA . GLY A 1 104 ? -2.877 -14.747 1.148 1.00 25.81 485 GLY A CA 1
ATOM 829 C C . GLY A 1 104 ? -4.130 -14.197 0.481 1.00 25.46 485 GLY A C 1
ATOM 830 O O . GLY A 1 104 ? -4.588 -13.101 0.824 1.00 26.36 485 GLY A O 1
ATOM 831 N N . GLU A 1 105 ? -4.683 -14.960 -0.463 1.00 24.28 486 GLU A N 1
ATOM 832 C CA . GLU A 1 105 ? -5.907 -14.596 -1.175 1.00 23.11 486 GLU A CA 1
ATOM 833 C C . GLU A 1 105 ? -6.839 -15.805 -1.252 1.00 20.88 486 GLU A C 1
ATOM 834 O O . GLU A 1 105 ? -6.377 -16.934 -1.425 1.00 20.34 486 GLU A O 1
ATOM 840 N N . ILE A 1 106 ? -8.141 -15.565 -1.125 1.00 18.60 487 ILE A N 1
ATOM 841 C CA . ILE A 1 106 ? -9.136 -16.612 -1.337 1.00 17.06 487 ILE A CA 1
ATOM 842 C C . ILE A 1 106 ? -9.521 -16.559 -2.810 1.00 16.14 487 ILE A C 1
ATOM 843 O O . ILE A 1 106 ? -10.013 -15.538 -3.279 1.00 16.42 487 ILE A O 1
ATOM 848 N N . VAL A 1 107 ? -9.276 -17.647 -3.5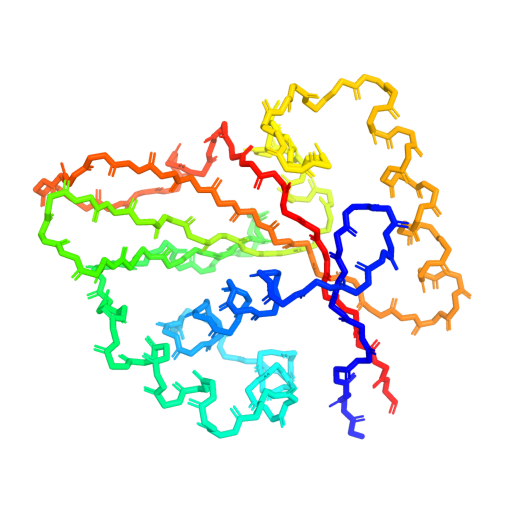35 1.00 14.11 488 VAL A N 1
ATOM 849 C CA . VAL A 1 107 ? -9.551 -17.700 -4.979 1.00 13.59 488 VAL A CA 1
ATOM 850 C C . VAL A 1 107 ? -10.306 -18.994 -5.339 1.00 12.21 488 VAL A C 1
ATOM 851 O O . VAL A 1 107 ? -10.304 -19.969 -4.571 1.00 11.27 488 VAL A O 1
ATOM 855 N N . PRO A 1 108 ? -10.966 -19.021 -6.509 1.00 11.49 489 PRO A N 1
ATOM 856 C CA . PRO A 1 108 ? -11.692 -20.240 -6.889 1.00 10.76 489 PRO A CA 1
ATOM 857 C C . PRO A 1 108 ? -10.804 -21.481 -6.983 1.00 10.97 489 PRO A C 1
ATOM 858 O O . PRO A 1 108 ? -9.629 -21.388 -7.390 1.00 11.71 489 PRO A O 1
ATOM 862 N N . LEU A 1 109 ? -11.368 -22.625 -6.626 1.00 11.24 490 LEU A N 1
ATOM 863 C CA . LEU A 1 109 ? -10.630 -23.894 -6.703 1.00 11.56 490 LEU A CA 1
ATOM 864 C C . LEU A 1 109 ? -10.802 -24.409 -8.128 1.00 11.61 490 LEU A C 1
ATOM 865 O O . LEU A 1 109 ? -11.599 -25.307 -8.396 1.00 10.85 490 LEU A O 1
ATOM 870 N N . ASP A 1 110 ? -10.046 -23.794 -9.032 1.00 11.99 491 ASP A N 1
ATOM 871 C CA . ASP A 1 110 ? -10.203 -24.036 -10.463 1.00 13.04 491 ASP A CA 1
ATOM 872 C C . ASP A 1 110 ? -9.279 -25.159 -10.937 1.00 13.69 491 ASP A C 1
ATOM 873 O O . ASP A 1 110 ? -8.614 -25.812 -10.128 1.00 13.79 491 ASP A O 1
ATOM 878 N N . ASP A 1 111 ? -9.227 -25.375 -12.250 1.00 14.76 492 ASP A N 1
ATOM 879 C CA . ASP A 1 111 ? -8.410 -26.462 -12.800 1.00 16.39 492 ASP A CA 1
ATOM 880 C C . ASP A 1 111 ? -6.916 -26.361 -12.485 1.00 15.63 492 ASP A C 1
ATOM 881 O O . ASP A 1 111 ? -6.267 -27.382 -12.208 1.00 16.57 492 ASP A O 1
ATOM 886 N N . ILE A 1 112 ? -6.364 -25.156 -12.539 1.00 15.30 493 ILE A N 1
ATOM 887 C CA . ILE A 1 112 ? -4.951 -24.950 -12.238 1.00 16.30 493 ILE A CA 1
ATOM 888 C C . ILE A 1 112 ? -4.666 -25.257 -10.766 1.00 15.34 493 ILE A C 1
ATOM 889 O O . ILE A 1 112 ? -3.653 -25.877 -10.441 1.00 16.18 493 ILE A O 1
ATOM 894 N N . MET A 1 113 ? -5.575 -24.859 -9.878 1.00 14.72 494 MET A N 1
ATOM 895 C CA . MET A 1 113 ? -5.390 -25.142 -8.453 1.00 13.96 494 MET A CA 1
ATOM 896 C C . MET A 1 113 ? -5.504 -26.625 -8.167 1.00 13.82 494 MET A C 1
ATOM 897 O O . MET A 1 113 ? -4.722 -27.179 -7.391 1.00 13.14 494 MET A O 1
ATOM 902 N N . LEU A 1 114 ? -6.489 -27.262 -8.779 1.00 13.76 495 LEU A N 1
ATOM 903 C CA . LEU A 1 114 ? -6.690 -28.691 -8.602 1.00 14.79 495 LEU A CA 1
ATOM 904 C C . LEU A 1 114 ? -5.466 -29.499 -9.044 1.00 15.58 495 LEU A C 1
ATOM 905 O O . LEU A 1 114 ? -5.102 -30.489 -8.396 1.00 15.97 495 LEU A O 1
ATOM 910 N N . ARG A 1 115 ? -4.832 -29.075 -10.135 1.00 16.03 496 ARG A N 1
ATOM 911 C CA . ARG A 1 115 ? -3.604 -29.745 -10.592 1.00 17.35 496 ARG A CA 1
ATOM 912 C C . ARG A 1 115 ? -2.473 -29.622 -9.581 1.00 17.17 496 ARG A C 1
ATOM 913 O O . ARG A 1 115 ? -1.749 -30.597 -9.328 1.00 17.23 496 ARG A O 1
ATOM 921 N N . LYS A 1 116 ? -2.325 -28.439 -8.994 1.00 16.78 497 LYS A N 1
ATOM 922 C CA . LYS A 1 116 ? -1.327 -28.228 -7.950 1.00 16.66 497 LYS A CA 1
ATOM 923 C C . LYS A 1 116 ? -1.622 -29.135 -6.743 1.00 16.02 497 LYS A C 1
ATOM 924 O O . LYS A 1 116 ? -0.726 -29.811 -6.226 1.00 16.43 497 LYS A O 1
ATOM 930 N N . ILE A 1 117 ? -2.882 -29.148 -6.313 1.00 14.84 498 ILE A N 1
ATOM 931 C CA . ILE A 1 117 ? -3.307 -29.959 -5.164 1.00 12.87 498 ILE A CA 1
ATOM 9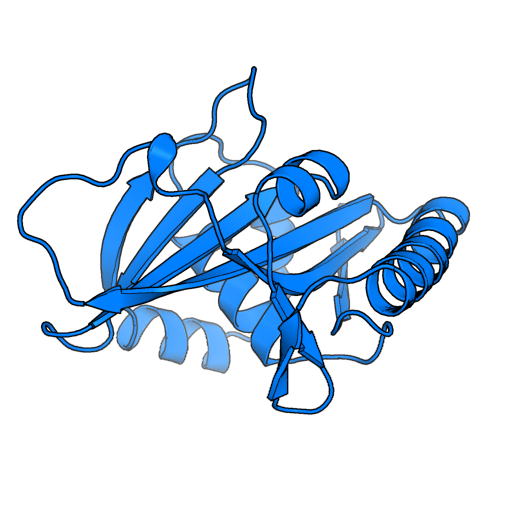32 C C . ILE A 1 117 ? -3.058 -31.452 -5.418 1.00 13.91 498 ILE A C 1
ATOM 933 O O . ILE A 1 117 ? -2.543 -32.171 -4.539 1.00 14.13 498 ILE A O 1
ATOM 938 N N . LYS A 1 118 ? -3.392 -31.906 -6.625 1.00 14.40 499 LYS A N 1
ATOM 939 C CA . LYS A 1 118 ? -3.185 -33.303 -7.004 1.00 15.32 499 LYS A CA 1
ATOM 940 C C . LYS A 1 118 ? -1.709 -33.672 -6.901 1.00 15.51 499 LYS A C 1
ATOM 941 O O . LYS A 1 118 ? -1.371 -34.732 -6.369 1.00 15.44 499 LYS A O 1
ATOM 947 N N . ARG A 1 119 ? -0.845 -32.796 -7.406 1.00 15.63 500 ARG A N 1
ATOM 948 C CA . ARG A 1 119 ? 0.597 -33.065 -7.417 1.00 16.94 500 ARG A CA 1
ATOM 949 C C . ARG A 1 119 ? 1.173 -33.161 -6.016 1.00 16.11 500 ARG A C 1
ATOM 950 O O . ARG A 1 119 ? 1.912 -34.105 -5.708 1.00 16.56 500 ARG A O 1
ATOM 958 N N . VAL A 1 120 ? 0.822 -32.202 -5.168 1.00 14.59 501 VAL A N 1
ATOM 959 C CA . VAL A 1 120 ? 1.340 -32.179 -3.809 1.00 13.51 501 VAL A CA 1
ATOM 960 C C . VAL A 1 120 ? 0.858 -33.383 -3.020 1.00 12.96 501 VAL A C 1
ATOM 961 O O . VAL A 1 120 ? 1.668 -34.056 -2.370 1.00 13.15 501 VAL A O 1
ATOM 965 N N . THR A 1 121 ? -0.443 -33.669 -3.084 1.00 12.25 502 THR A N 1
ATOM 966 C CA . THR A 1 121 ? -1.021 -34.768 -2.301 1.00 12.07 502 THR A CA 1
ATOM 967 C C . THR A 1 121 ? -0.639 -36.146 -2.847 1.00 12.29 502 THR A C 1
ATOM 968 O O . THR A 1 121 ? -0.502 -37.089 -2.076 1.00 12.97 502 THR A O 1
ATOM 972 N N . ASP A 1 122 ? -0.471 -36.273 -4.165 1.00 13.76 503 ASP A N 1
ATOM 973 C CA . ASP A 1 122 ? 0.019 -37.541 -4.726 1.00 14.25 503 ASP A CA 1
ATOM 974 C C . ASP A 1 122 ? 1.432 -37.813 -4.216 1.00 13.96 503 ASP A C 1
ATOM 975 O O . ASP A 1 122 ? 1.790 -38.962 -3.935 1.00 14.59 503 ASP A O 1
ATOM 980 N N . THR A 1 123 ? 2.225 -36.751 -4.106 1.00 13.65 504 THR A N 1
ATOM 981 C CA . THR A 1 123 ? 3.590 -36.856 -3.612 1.00 13.27 504 THR A CA 1
ATOM 982 C C . THR A 1 123 ? 3.603 -37.279 -2.142 1.00 13.06 504 THR A C 1
ATOM 983 O O . THR A 1 123 ? 4.353 -38.172 -1.772 1.00 13.96 504 THR A O 1
ATOM 987 N N . LEU A 1 124 ? 2.751 -36.661 -1.320 1.00 12.25 505 LEU A N 1
ATOM 988 C CA . LEU A 1 124 ? 2.629 -37.059 0.078 1.00 12.61 505 LEU A CA 1
ATOM 989 C C . LEU A 1 124 ? 2.250 -38.544 0.196 1.00 13.43 505 LEU A C 1
ATOM 990 O O . LEU A 1 124 ? 2.846 -39.295 0.993 1.00 13.20 505 LEU A O 1
ATOM 995 N N . ASN A 1 125 ? 1.274 -38.976 -0.600 1.00 14.42 506 ASN A N 1
ATOM 996 C CA . ASN A 1 125 ? 0.822 -40.364 -0.553 1.00 16.29 506 ASN A CA 1
ATOM 997 C C . ASN A 1 125 ? 1.896 -41.353 -0.983 1.00 16.47 506 ASN A C 1
ATOM 998 O O . ASN A 1 125 ? 2.101 -42.372 -0.306 1.00 17.07 506 ASN A O 1
ATOM 1003 N N . ARG A 1 126 ? 2.622 -41.018 -2.056 1.00 16.63 507 ARG A N 1
ATOM 1004 C CA . ARG A 1 126 ? 3.732 -41.844 -2.553 1.00 17.91 507 ARG A CA 1
ATOM 1005 C C . ARG A 1 126 ? 4.850 -41.998 -1.515 1.00 16.56 507 ARG A C 1
ATOM 1006 O O . ARG A 1 126 ? 5.569 -42.994 -1.534 1.00 16.70 507 ARG A O 1
ATOM 1014 N N . GLN A 1 127 ? 4.981 -41.020 -0.619 1.00 15.82 508 GLN A N 1
ATOM 1015 C CA . GLN A 1 127 ? 6.002 -41.036 0.440 1.00 14.78 508 GLN A CA 1
ATOM 1016 C C . GLN A 1 127 ? 5.552 -41.814 1.677 1.00 14.72 508 GLN A C 1
ATOM 1017 O O . GLN A 1 127 ? 6.302 -41.937 2.645 1.00 14.56 508 GLN A O 1
ATOM 1023 N N . GLY A 1 128 ? 4.322 -42.333 1.646 1.00 13.65 509 GLY A N 1
ATOM 1024 C CA . GLY A 1 128 ? 3.779 -43.106 2.746 1.00 14.62 509 GLY A CA 1
ATOM 1025 C C . GLY A 1 128 ? 3.100 -42.300 3.830 1.00 14.04 509 GLY A C 1
ATOM 1026 O O . GLY A 1 128 ? 2.912 -42.791 4.953 1.00 14.45 509 GLY A O 1
ATOM 1027 N N . LEU A 1 129 ? 2.749 -41.057 3.509 1.00 14.05 510 LEU A N 1
ATOM 1028 C CA . LEU A 1 129 ? 2.101 -40.177 4.475 1.00 14.40 510 LEU A CA 1
ATOM 1029 C C . LEU A 1 129 ? 0.586 -40.248 4.321 1.00 14.00 510 LEU A C 1
ATOM 1030 O O . LEU A 1 129 ? 0.071 -40.303 3.198 1.00 14.51 510 LEU A O 1
ATOM 1035 N N . ARG A 1 130 ? -0.106 -40.285 5.457 1.00 13.73 511 ARG A N 1
ATOM 1036 C CA . ARG A 1 130 ? -1.558 -40.175 5.489 1.00 12.84 511 ARG A CA 1
ATOM 1037 C C . ARG A 1 130 ? -1.946 -38.689 5.463 1.00 12.29 511 ARG A C 1
ATOM 1038 O O . ARG A 1 130 ? -1.455 -37.907 6.281 1.00 12.51 511 ARG A O 1
ATOM 1046 N N . VAL A 1 131 ? -2.838 -38.335 4.536 1.00 11.72 512 VAL A N 1
ATOM 1047 C CA . VAL A 1 131 ? -3.188 -36.926 4.259 1.00 11.13 512 VAL A CA 1
ATOM 1048 C C . VAL A 1 131 ? -4.623 -36.639 4.695 1.00 11.00 512 VAL A C 1
ATOM 1049 O O . VAL A 1 131 ? -5.541 -37.372 4.352 1.00 11.77 512 VAL A O 1
ATOM 1053 N N . VAL A 1 132 ? -4.784 -35.578 5.468 1.00 10.33 513 VAL A N 1
ATOM 1054 C CA . VAL A 1 132 ? -6.109 -35.086 5.874 1.00 9.89 513 VAL A CA 1
ATOM 1055 C C . VAL A 1 132 ? -6.205 -33.639 5.403 1.00 9.61 513 VAL A C 1
ATOM 1056 O O . VAL A 1 132 ? -5.338 -32.828 5.723 1.00 10.19 513 VAL A O 1
ATOM 1060 N N . ALA A 1 133 ? -7.234 -33.324 4.620 1.00 8.13 514 ALA A N 1
ATOM 1061 C CA . ALA A 1 133 ? -7.362 -31.956 4.111 1.00 8.26 514 ALA A CA 1
ATOM 1062 C C . ALA A 1 133 ? -8.201 -31.135 5.091 1.00 8.13 514 ALA A C 1
ATOM 1063 O O . ALA A 1 133 ? -9.085 -31.700 5.772 1.00 8.70 514 ALA A O 1
ATOM 1065 N N . VAL A 1 134 ? -7.916 -29.828 5.140 1.00 8.34 515 VAL A N 1
ATOM 1066 C CA . VAL A 1 134 ? -8.531 -28.898 6.096 1.00 8.53 515 VAL A CA 1
ATOM 1067 C C . VAL A 1 134 ? -9.205 -27.759 5.331 1.00 8.50 515 VAL A C 1
ATOM 1068 O O . VAL A 1 134 ? -8.583 -27.138 4.492 1.00 9.13 515 VAL A O 1
ATOM 1072 N N . ALA A 1 135 ? -10.487 -27.515 5.606 1.00 8.11 516 ALA A N 1
ATOM 1073 C CA . ALA A 1 135 ? -11.230 -26.467 4.880 1.00 8.57 516 ALA A CA 1
ATOM 1074 C C . ALA A 1 135 ? -12.069 -25.662 5.836 1.00 8.91 516 ALA A C 1
ATOM 1075 O O . ALA A 1 135 ? -12.469 -26.156 6.893 1.00 9.73 516 ALA A O 1
ATOM 1077 N N . THR A 1 136 ? -12.312 -24.403 5.485 1.00 8.86 517 THR A N 1
ATOM 1078 C CA . THR A 1 136 ? -13.035 -23.517 6.407 1.00 9.23 517 THR A CA 1
ATOM 1079 C C . THR A 1 136 ? -14.082 -22.679 5.685 1.00 9.10 517 THR A C 1
ATOM 1080 O O . THR A 1 136 ? -14.099 -22.598 4.452 1.00 9.66 517 THR A O 1
ATOM 1084 N N . LYS A 1 137 ? -14.946 -22.047 6.481 1.00 9.17 518 LYS A N 1
ATOM 1085 C CA . LYS A 1 137 ? -15.910 -21.069 5.966 1.00 9.77 518 LYS A CA 1
ATOM 1086 C C . LYS A 1 137 ? -16.184 -20.061 7.084 1.00 10.08 518 LYS A C 1
ATOM 1087 O O . LYS A 1 137 ? -16.445 -20.446 8.224 1.00 10.24 518 LYS A O 1
ATOM 1093 N N . TYR A 1 138 ? -16.087 -18.772 6.756 1.00 10.95 519 TYR A N 1
ATOM 1094 C CA . TYR A 1 138 ? -16.300 -17.699 7.731 1.00 10.91 519 TYR A CA 1
ATOM 1095 C C . TYR A 1 138 ? -17.689 -17.104 7.536 1.00 11.29 519 TYR A C 1
ATOM 1096 O O . TYR A 1 138 ? -18.046 -16.689 6.429 1.00 11.72 519 TYR A O 1
ATOM 1105 N N . LEU A 1 139 ? -18.465 -17.072 8.616 1.00 10.46 520 LEU A N 1
ATOM 1106 C CA . LEU A 1 139 ? -19.925 -16.895 8.539 1.00 10.25 520 LEU A CA 1
ATOM 1107 C C . LEU A 1 139 ? -20.433 -15.882 9.554 1.00 10.42 520 LEU A C 1
ATOM 1108 O O . LEU A 1 139 ? -19.760 -15.610 10.552 1.00 10.00 520 LEU A O 1
ATOM 1113 N N . PRO A 1 140 ? -21.633 -15.332 9.301 1.00 9.64 521 PRO A N 1
ATOM 1114 C CA . PRO A 1 140 ? -22.277 -14.557 10.366 1.00 10.50 521 PRO A CA 1
ATOM 1115 C C . PRO A 1 140 ? -22.879 -15.535 11.366 1.00 10.90 521 PRO A C 1
ATOM 1116 O O . PRO A 1 140 ? -23.198 -16.657 11.011 1.00 11.79 521 PRO A O 1
ATOM 1120 N N . ALA A 1 141 ? -23.074 -15.110 12.611 1.00 12.07 522 ALA A N 1
ATOM 1121 C CA . ALA A 1 141 ? -23.703 -15.981 13.579 1.00 13.17 522 ALA A CA 1
ATOM 1122 C C . ALA A 1 141 ? -25.104 -16.348 13.117 1.00 14.60 522 ALA A C 1
ATOM 1123 O O . ALA A 1 141 ? -25.733 -15.602 12.363 1.00 15.50 522 ALA A O 1
ATOM 1125 N N . ARG A 1 142 ? -25.559 -17.516 13.535 1.00 16.14 523 ARG A N 1
ATOM 1126 C CA . ARG A 1 142 ? -26.927 -17.928 13.306 1.00 17.92 523 ARG A CA 1
ATOM 1127 C C . ARG A 1 142 ? -27.482 -18.403 14.641 1.00 19.84 523 ARG A C 1
ATOM 1128 O O . ARG A 1 142 ? -26.718 -18.751 15.547 1.00 20.43 523 ARG A O 1
ATOM 1136 N N . GLU A 1 143 ? -28.804 -18.405 14.752 1.00 22.08 524 GLU A N 1
ATOM 1137 C CA . GLU A 1 143 ? -29.462 -18.924 15.935 1.00 23.87 524 GLU A CA 1
ATOM 1138 C C . GLU A 1 143 ? -29.605 -20.444 15.854 1.00 23.95 524 GLU A C 1
ATOM 1139 O O . GLU A 1 143 ? -29.411 -21.148 16.852 1.00 25.09 524 GLU A O 1
ATOM 1145 N N . GLY A 1 144 ? -29.933 -20.939 14.662 1.00 23.65 525 GLY A N 1
ATOM 1146 C CA . GLY A 1 144 ? -30.175 -22.366 14.443 1.00 23.00 525 GLY A CA 1
ATOM 1147 C C . GLY A 1 144 ? -28.949 -23.264 14.510 1.00 22.31 525 GLY A C 1
ATOM 1148 O O . GLY A 1 144 ? -27.811 -22.793 14.645 1.00 22.20 525 GLY A O 1
ATOM 1149 N N . ASP A 1 145 ? -29.199 -24.568 14.442 1.00 21.91 526 ASP A N 1
ATOM 1150 C CA . ASP A 1 145 ? -28.143 -25.577 14.425 1.00 21.12 526 ASP A CA 1
ATOM 1151 C C . ASP A 1 145 ? -27.375 -25.527 13.107 1.00 19.55 526 ASP A C 1
ATOM 1152 O O . ASP A 1 145 ? -27.849 -24.972 12.113 1.00 20.23 526 ASP A O 1
ATOM 1157 N N . TYR A 1 146 ? -26.187 -26.122 13.105 1.00 17.62 527 TYR A N 1
ATOM 1158 C CA . TYR A 1 146 ? -25.487 -26.400 11.852 1.00 15.52 527 TYR A CA 1
ATOM 1159 C C . TYR A 1 146 ? -25.844 -27.809 11.377 1.00 15.68 527 TYR A C 1
ATOM 1160 O O . TYR A 1 146 ? -26.152 -28.692 12.193 1.00 16.79 527 TYR A O 1
ATOM 1169 N N . GLN A 1 147 ? -25.827 -27.991 10.060 1.00 15.43 528 GLN A N 1
ATOM 1170 C CA . GLN A 1 147 ? -26.261 -29.222 9.419 1.00 16.31 528 GLN A CA 1
ATOM 1171 C C . GLN A 1 147 ? -25.231 -29.654 8.394 1.00 15.54 528 GLN A C 1
ATOM 1172 O O . GLN A 1 147 ? -24.375 -28.873 7.994 1.00 14.54 528 GLN A O 1
ATOM 1178 N N . ARG A 1 148 ? -25.335 -30.906 7.960 1.00 15.07 529 ARG A N 1
ATOM 1179 C CA . ARG A 1 148 ? -24.483 -31.422 6.891 1.00 15.76 529 ARG A CA 1
ATOM 1180 C C . ARG A 1 148 ? -24.445 -30.533 5.640 1.00 15.45 529 ARG A C 1
ATOM 1181 O O . ARG A 1 148 ? -23.380 -30.348 5.049 1.00 15.76 529 ARG A O 1
ATOM 1189 N N . ALA A 1 149 ? -25.591 -29.960 5.259 1.00 15.06 530 ALA A N 1
ATOM 1190 C CA . ALA A 1 149 ? -25.678 -29.071 4.095 1.00 14.25 530 ALA A CA 1
ATOM 1191 C C . ALA A 1 149 ? -24.792 -27.824 4.199 1.00 13.55 530 ALA A C 1
ATOM 1192 O O . ALA A 1 149 ? -24.471 -27.207 3.183 1.00 13.87 530 ALA A O 1
ATOM 1194 N N . ASP A 1 150 ? -24.393 -27.464 5.420 1.00 12.50 531 ASP A N 1
ATOM 1195 C CA . ASP A 1 150 ? -23.500 -26.319 5.612 1.00 11.34 531 ASP A CA 1
ATOM 1196 C C . ASP A 1 150 ? -22.063 -26.568 5.135 1.00 10.46 531 ASP A C 1
ATOM 1197 O O . ASP A 1 150 ? -21.299 -25.616 4.969 1.00 10.32 531 ASP A O 1
ATOM 1202 N N . GLU A 1 151 ? -21.694 -27.838 4.945 1.00 10.21 532 GLU A N 1
ATOM 1203 C CA . GLU A 1 151 ? -20.387 -28.156 4.369 1.00 10.23 532 GLU A CA 1
ATOM 1204 C C . GLU A 1 151 ? -20.500 -27.993 2.864 1.00 10.16 532 GLU A C 1
ATOM 1205 O O . GLU A 1 151 ? -20.854 -28.933 2.133 1.00 10.33 532 GLU A O 1
ATOM 1211 N N . SER A 1 152 ? -20.258 -26.759 2.425 1.00 9.99 533 SER A N 1
ATOM 1212 C CA . SER A 1 152 ? -20.464 -26.369 1.036 1.00 10.78 533 SER A CA 1
ATOM 1213 C C . SER A 1 152 ? -19.755 -25.036 0.831 1.00 10.35 533 SER A C 1
ATOM 1214 O O . SER A 1 152 ? -19.653 -24.223 1.765 1.00 9.55 533 SER A O 1
ATOM 1217 N N . ASP A 1 153 ? -19.240 -24.817 -0.380 1.00 9.55 534 ASP A N 1
ATOM 1218 C CA . ASP A 1 153 ? -18.485 -23.590 -0.669 1.00 9.67 534 ASP A CA 1
ATOM 1219 C C . ASP A 1 153 ? -17.373 -23.336 0.353 1.00 9.33 534 ASP A C 1
ATOM 1220 O O . ASP A 1 153 ? -17.079 -22.192 0.726 1.00 10.34 534 ASP A O 1
ATOM 1225 N N . LEU A 1 154 ? -16.731 -24.422 0.782 1.00 8.93 535 LEU A N 1
ATOM 1226 C CA . LEU A 1 154 ? -15.650 -24.257 1.731 1.00 8.61 535 LEU A CA 1
ATOM 1227 C C . LEU A 1 154 ? -14.384 -23.744 1.048 1.00 9.66 535 LEU A C 1
ATOM 1228 O O . LEU A 1 154 ? -14.236 -23.819 -0.186 1.00 9.85 535 LEU A O 1
ATOM 1233 N N . ILE A 1 155 ? -13.472 -23.231 1.870 1.00 8.38 536 ILE A N 1
ATOM 1234 C CA . ILE A 1 155 ? -12.174 -22.733 1.436 1.00 9.63 536 ILE A CA 1
ATOM 1235 C C . ILE A 1 155 ? -11.109 -23.739 1.833 1.00 8.98 536 ILE A C 1
ATOM 1236 O O . ILE A 1 155 ? -10.866 -23.963 3.033 1.00 8.53 536 ILE A O 1
ATOM 1241 N N . LEU A 1 156 ? -10.495 -24.385 0.847 1.00 9.22 537 LEU A N 1
ATOM 1242 C CA . LEU A 1 156 ? -9.452 -25.352 1.160 1.00 8.05 537 LEU A CA 1
ATOM 1243 C C . LEU A 1 156 ? -8.232 -24.612 1.715 1.00 8.73 537 LEU A C 1
ATOM 1244 O O . LEU A 1 156 ? -7.699 -23.717 1.065 1.00 8.78 537 LEU A O 1
ATOM 1249 N N . GLU A 1 157 ? -7.795 -24.971 2.926 1.00 8.12 538 GLU A N 1
ATOM 1250 C CA . GLU A 1 157 ? -6.666 -24.276 3.536 1.00 9.25 538 GLU A CA 1
ATOM 1251 C C . GLU A 1 157 ? -5.349 -24.969 3.266 1.00 9.57 538 GLU A C 1
ATOM 1252 O O . GLU A 1 157 ? -4.300 -24.322 3.218 1.00 10.93 538 GLU A O 1
ATOM 1258 N N . GLY A 1 158 ? -5.414 -26.292 3.157 1.00 8.91 539 GLY A N 1
ATOM 1259 C CA . GLY A 1 158 ? -4.212 -27.104 3.004 1.00 9.60 539 GLY A CA 1
ATOM 1260 C C . GLY A 1 158 ? -4.426 -28.461 3.631 1.00 9.06 539 GLY A C 1
ATOM 1261 O O . GLY A 1 158 ? -5.549 -28.961 3.682 1.00 9.45 539 GLY A O 1
ATOM 1262 N N . TYR A 1 159 ? -3.339 -29.052 4.112 1.00 9.05 540 TYR A N 1
ATOM 1263 C CA . TYR A 1 159 ? -3.366 -30.456 4.556 1.00 9.27 540 TYR A CA 1
ATOM 1264 C C . TYR A 1 159 ? -2.511 -30.661 5.773 1.00 10.01 540 TYR A C 1
ATOM 1265 O O . TYR A 1 159 ? -1.540 -29.933 6.000 1.00 10.03 540 TYR A O 1
ATOM 1274 N N . ILE A 1 160 ? -2.874 -31.669 6.545 1.00 9.54 541 ILE A N 1
ATOM 1275 C CA . ILE A 1 160 ? -2.009 -32.193 7.591 1.00 11.23 541 ILE A CA 1
ATOM 1276 C C . ILE A 1 160 ? -1.614 -33.605 7.167 1.00 11.11 541 ILE A C 1
ATOM 1277 O O . ILE A 1 160 ? -2.404 -34.323 6.577 1.00 11.68 541 ILE A O 1
ATOM 1282 N N . ALA A 1 161 ? -0.369 -33.983 7.419 1.00 11.66 542 ALA A N 1
ATOM 1283 C CA . ALA A 1 161 ? 0.092 -35.312 7.006 1.00 11.69 542 ALA A CA 1
ATOM 1284 C C . ALA A 1 161 ? 0.740 -36.031 8.173 1.00 11.96 542 ALA A C 1
ATOM 1285 O O . ALA A 1 161 ? 1.431 -35.414 8.973 1.00 12.27 542 ALA A O 1
ATOM 1287 N N . PHE A 1 162 ? 0.520 -37.339 8.230 1.00 12.00 543 PHE A N 1
ATOM 1288 C CA . PHE A 1 162 ? 0.937 -38.157 9.360 1.00 13.36 543 PHE A CA 1
ATOM 1289 C C . PHE A 1 162 ? 1.808 -39.316 8.921 1.00 14.43 543 PHE A C 1
ATOM 1290 O O . PHE A 1 162 ? 1.572 -39.917 7.877 1.00 13.97 543 PHE A O 1
ATOM 1298 N N . LEU A 1 163 ? 2.783 -39.651 9.759 1.00 15.95 544 LEU A N 1
ATOM 1299 C CA . LEU A 1 163 ? 3.647 -40.805 9.523 1.00 18.76 544 LEU A CA 1
ATOM 1300 C C . LEU A 1 163 ? 3.490 -41.779 10.687 1.00 20.17 544 LEU A C 1
ATOM 1301 O O . LEU A 1 163 ? 3.457 -41.353 11.838 1.00 20.07 544 LEU A O 1
ATOM 1306 N N . ASP A 1 164 ? 3.374 -43.073 10.398 1.00 22.64 545 ASP A N 1
ATOM 1307 C CA . ASP A 1 164 ? 3.474 -44.068 11.475 1.00 24.91 545 ASP A CA 1
ATOM 1308 C C . ASP A 1 164 ? 4.931 -44.419 11.765 1.00 25.31 545 ASP A C 1
ATOM 1309 O O . ASP A 1 164 ? 5.365 -44.341 12.914 1.00 25.77 545 ASP A O 1
#